Protein AF-A0A946CVE3-F1 (afdb_monomer)

Sequence (91 aa):
MISCQQNSNAGCSSEIRILGDDLIGKTFTSHENHLLSERILRAKQFCFRGEEEKSIDAINAARELAGLKPTNGSFDWENVPIEDLSQQPTN

Mean predicted aligned error: 10.51 Å

Solvent-accessible surface area (backbone atoms only — not comparable to full-atom values): 5546 Å² total; per-residue (Å²): 140,80,85,81,76,67,83,52,58,36,50,45,70,56,51,54,50,51,52,54,61,72,48,60,92,64,86,69,54,74,68,53,48,50,55,40,50,53,26,51,50,51,16,51,54,27,34,76,71,67,39,41,68,63,9,38,51,27,46,30,59,34,25,51,77,71,74,42,79,75,68,88,42,57,61,63,77,89,71,61,73,78,85,76,82,74,79,66,83,78,131

Radius of gyration: 16.71 Å; Cα contacts (8 Å, |Δi|>4): 74; chains: 1; boun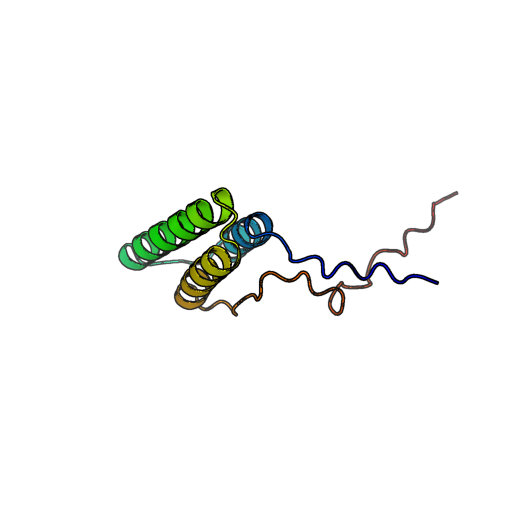ding box: 35×36×41 Å

Nearest PDB structures (foldseek):
  2oo2-assembly1_A-2  TM=8.601E-01  e=8.805E+00  Archaeoglobus fulgidus DSM 4304
  1pvp-assembly1_A-2  TM=3.545E-01  e=1.462E+00  Punavirus P1
  7nsn-assembly1_A  TM=5.394E-01  e=7.870E+00  Neobacillus novalis
  2rfq-assembly1_B  TM=4.259E-01  e=7.035E+00  Rhodococcus jostii RHA1

pLDDT: mean 80.5, std 20.91, range [34.22, 97.94]

Secondary structure (DSSP, 8-state):
--------B--HHHHHHHHHHHHTT----HHHHHHHHHHHHHHHHHHHTT-HHHHHHHHHHHHHHTTPPP--SB--GGG---TT---PPP-

Structure (mmCIF, N/CA/C/O backbone):
data_AF-A0A946CVE3-F1
#
_entry.id   AF-A0A946CVE3-F1
#
loop_
_atom_site.group_PDB
_atom_site.id
_atom_site.type_symbol
_atom_site.label_atom_id
_atom_site.label_alt_id
_atom_site.label_comp_id
_atom_site.label_asym_id
_atom_site.label_entity_id
_atom_site.label_seq_id
_atom_site.pdbx_PDB_ins_code
_atom_site.Cartn_x
_atom_site.Cartn_y
_atom_site.Cartn_z
_atom_site.occupancy
_atom_site.B_iso_or_equiv
_atom_site.auth_seq_id
_atom_site.auth_comp_id
_atom_site.auth_asym_id
_atom_site.auth_atom_id
_atom_site.pdbx_PDB_model_num
ATOM 1 N N . MET A 1 1 ? 11.265 -26.305 -28.592 1.00 41.72 1 MET A N 1
ATOM 2 C CA . MET A 1 1 ? 10.942 -26.163 -27.158 1.00 41.72 1 MET A CA 1
ATOM 3 C C . MET A 1 1 ? 11.712 -24.966 -26.632 1.00 41.72 1 MET A C 1
ATOM 5 O O . MET A 1 1 ? 12.903 -25.091 -26.398 1.00 41.72 1 MET A O 1
ATOM 9 N N . ILE A 1 2 ? 11.081 -23.797 -26.540 1.00 34.22 2 ILE A N 1
ATOM 10 C CA . ILE A 1 2 ? 11.618 -22.668 -25.773 1.00 34.22 2 ILE A CA 1
ATOM 11 C C . ILE A 1 2 ? 10.467 -22.238 -24.878 1.00 34.22 2 ILE A C 1
ATOM 13 O O . ILE A 1 2 ? 9.462 -21.711 -25.345 1.00 34.22 2 ILE A O 1
ATOM 17 N N . SER A 1 3 ? 10.592 -22.624 -23.612 1.00 36.12 3 SER A N 1
ATOM 18 C CA . SER A 1 3 ? 9.695 -22.248 -22.534 1.00 36.12 3 SER A CA 1
ATOM 19 C C . SER A 1 3 ? 9.867 -20.748 -22.316 1.00 36.12 3 SER A C 1
ATOM 21 O O . SER A 1 3 ? 10.846 -20.317 -21.711 1.00 36.12 3 SER A O 1
ATOM 23 N N . CYS A 1 4 ? 8.956 -19.936 -22.850 1.00 40.38 4 CYS A N 1
ATOM 24 C CA . CYS A 1 4 ? 8.826 -18.540 -22.446 1.00 40.38 4 CYS A CA 1
ATOM 25 C C . CYS A 1 4 ? 8.120 -18.504 -21.086 1.00 40.38 4 CYS A C 1
ATOM 27 O O . CYS A 1 4 ? 7.001 -18.015 -20.974 1.00 40.38 4 CYS A O 1
ATOM 29 N N . GLN A 1 5 ? 8.766 -19.042 -20.048 1.00 35.06 5 GLN A N 1
ATOM 30 C CA . GLN A 1 5 ? 8.462 -18.658 -18.674 1.00 35.06 5 GLN A CA 1
ATOM 31 C C . GLN A 1 5 ? 8.921 -17.209 -18.523 1.00 35.06 5 GLN A C 1
ATOM 33 O O . GLN A 1 5 ? 10.021 -16.909 -18.064 1.00 35.06 5 GLN A O 1
ATOM 38 N N . GLN A 1 6 ? 8.082 -16.291 -18.998 1.00 36.25 6 GLN A N 1
ATOM 39 C CA . GLN A 1 6 ? 8.110 -14.925 -18.525 1.00 36.25 6 GLN A CA 1
ATOM 40 C C . GLN A 1 6 ? 7.733 -15.009 -17.050 1.00 36.25 6 GLN A C 1
ATOM 42 O O . GLN A 1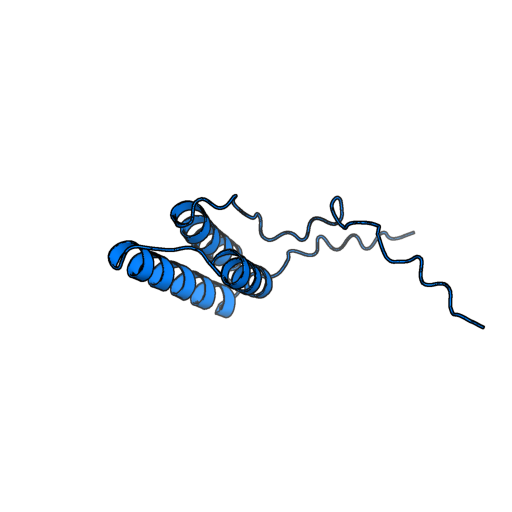 6 ? 6.557 -15.181 -16.725 1.00 36.25 6 GLN A O 1
ATOM 47 N N . ASN A 1 7 ? 8.737 -14.924 -16.172 1.00 39.72 7 ASN A N 1
ATOM 48 C CA . ASN A 1 7 ? 8.552 -14.442 -14.808 1.00 39.72 7 ASN A CA 1
ATOM 49 C C . ASN A 1 7 ? 7.858 -13.086 -14.940 1.00 39.72 7 ASN A C 1
ATOM 51 O O . ASN A 1 7 ? 8.488 -12.051 -15.149 1.00 39.72 7 ASN A O 1
ATOM 55 N N . SER A 1 8 ? 6.534 -13.131 -14.980 1.00 43.38 8 SER A N 1
ATOM 56 C CA . SER A 1 8 ? 5.694 -11.968 -15.159 1.00 43.38 8 SER A CA 1
ATOM 57 C C . SER A 1 8 ? 5.621 -11.351 -13.777 1.00 43.38 8 SER A C 1
ATOM 59 O O . SER A 1 8 ? 4.746 -11.706 -12.989 1.00 43.38 8 S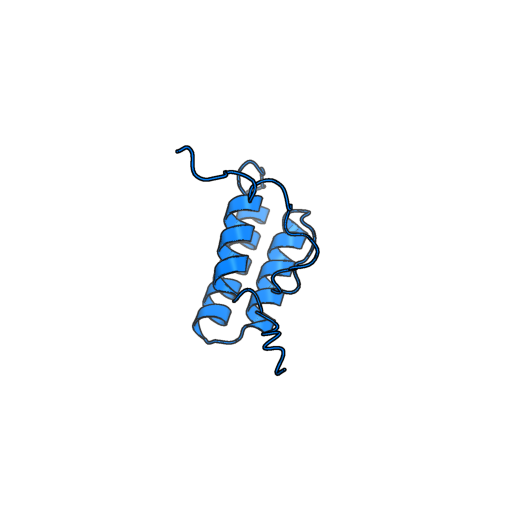ER A O 1
ATOM 61 N N . ASN A 1 9 ? 6.603 -10.508 -13.443 1.00 51.91 9 ASN A N 1
ATOM 62 C CA . ASN A 1 9 ? 6.467 -9.604 -12.309 1.00 51.91 9 ASN A CA 1
ATOM 63 C C . ASN A 1 9 ? 5.103 -8.925 -12.490 1.00 51.91 9 ASN A C 1
ATOM 65 O O . ASN A 1 9 ? 4.851 -8.298 -13.523 1.00 51.91 9 ASN A O 1
ATOM 69 N N . ALA A 1 10 ? 4.185 -9.136 -11.550 1.00 59.25 10 ALA A N 1
ATOM 70 C CA . ALA A 1 10 ? 2.963 -8.364 -11.496 1.00 59.25 10 ALA A CA 1
ATOM 71 C C . ALA A 1 10 ? 3.409 -6.916 -11.286 1.00 59.25 10 ALA A C 1
ATOM 73 O O . ALA A 1 10 ? 3.855 -6.541 -10.205 1.00 59.25 10 ALA A O 1
ATOM 74 N N . GLY A 1 11 ? 3.376 -6.121 -12.358 1.00 81.62 11 GLY A N 1
ATOM 75 C CA . GLY A 1 11 ? 3.901 -4.761 -12.319 1.00 81.62 11 GLY A CA 1
ATOM 76 C C . GLY A 1 11 ? 3.297 -3.991 -11.147 1.00 81.62 11 GLY A C 1
ATOM 77 O O . GLY A 1 11 ? 2.130 -4.188 -10.799 1.00 81.62 11 GLY A O 1
ATOM 78 N N . CYS A 1 12 ? 4.072 -3.083 -10.560 1.00 89.19 12 CYS A N 1
ATOM 79 C CA . CYS A 1 12 ? 3.700 -2.307 -9.371 1.00 89.19 12 CYS A CA 1
ATOM 80 C C . CYS A 1 12 ? 2.281 -1.699 -9.415 1.00 89.19 12 CYS A C 1
ATOM 82 O O . CYS A 1 12 ? 1.632 -1.543 -8.385 1.00 89.19 12 CYS A O 1
ATOM 84 N N . SER A 1 13 ? 1.754 -1.397 -10.607 1.00 89.69 13 SER A N 1
ATOM 85 C CA . SER A 1 13 ? 0.385 -0.900 -10.796 1.00 89.69 13 SER A CA 1
ATOM 86 C C . SER A 1 13 ? -0.694 -1.924 -10.418 1.00 89.69 13 SER A C 1
ATOM 88 O O . SER A 1 13 ? -1.719 -1.544 -9.851 1.00 89.69 13 SER A O 1
ATOM 90 N N . SER A 1 14 ? -0.471 -3.211 -10.701 1.00 91.19 14 SER A N 1
ATOM 91 C CA . SER A 1 14 ? -1.360 -4.302 -10.286 1.00 91.19 14 SER A CA 1
ATOM 92 C C . SER A 1 14 ? -1.386 -4.422 -8.767 1.00 91.19 14 SER A C 1
ATOM 94 O O . SER A 1 14 ? -2.459 -4.428 -8.168 1.00 91.19 14 SER A O 1
ATOM 96 N N . GLU A 1 15 ? -0.215 -4.410 -8.135 1.00 92.81 15 GLU A N 1
ATOM 97 C CA . GLU A 1 15 ? -0.094 -4.527 -6.680 1.00 92.81 15 GLU A CA 1
ATOM 98 C C . GLU A 1 15 ? -0.709 -3.333 -5.938 1.00 92.81 15 GLU A C 1
ATOM 100 O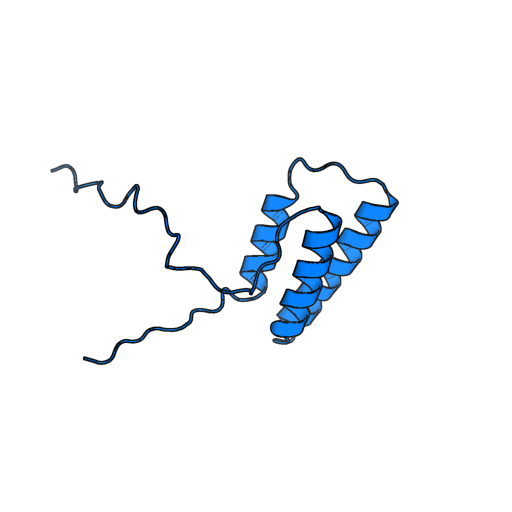 O . GLU A 1 15 ? -1.325 -3.505 -4.889 1.00 92.81 15 GLU A O 1
ATOM 105 N N . ILE A 1 16 ? -0.632 -2.121 -6.502 1.00 93.75 16 ILE A N 1
ATOM 106 C CA . ILE A 1 16 ? -1.338 -0.947 -5.960 1.00 93.75 16 ILE A CA 1
ATOM 107 C C . ILE A 1 16 ? -2.857 -1.142 -6.023 1.00 93.75 16 ILE A C 1
ATOM 109 O O . ILE A 1 16 ? -3.558 -0.748 -5.089 1.00 93.75 16 ILE A O 1
ATOM 113 N N . ARG A 1 17 ? -3.378 -1.733 -7.107 1.00 93.25 17 ARG A N 1
ATOM 114 C CA . ARG A 1 17 ? -4.811 -2.031 -7.233 1.00 93.25 17 ARG A CA 1
ATOM 115 C C . ARG A 1 17 ? -5.242 -3.081 -6.211 1.00 93.25 17 ARG A C 1
ATOM 117 O O . ARG A 1 17 ? -6.202 -2.837 -5.492 1.00 93.25 17 ARG A O 1
ATOM 124 N N . ILE A 1 18 ? -4.502 -4.185 -6.109 1.00 93.25 18 ILE A N 1
ATOM 125 C CA . ILE A 1 18 ? -4.764 -5.266 -5.146 1.00 93.25 18 ILE A CA 1
ATOM 126 C C . ILE A 1 18 ? -4.718 -4.732 -3.713 1.00 93.25 18 ILE A C 1
ATOM 128 O O . ILE A 1 18 ? -5.609 -5.020 -2.924 1.00 93.25 18 ILE A O 1
ATOM 132 N N . LEU A 1 19 ? -3.733 -3.889 -3.381 1.00 94.44 19 LEU A N 1
ATOM 133 C CA . LEU A 1 19 ? -3.695 -3.206 -2.088 1.00 94.44 19 LEU A CA 1
ATOM 134 C C . LEU A 1 19 ? -4.964 -2.375 -1.853 1.00 94.44 19 LEU A C 1
ATOM 136 O O . LEU A 1 19 ? -5.497 -2.390 -0.751 1.00 94.44 19 LEU A O 1
ATOM 140 N N . GLY A 1 20 ? -5.453 -1.656 -2.866 1.00 93.75 20 GLY A N 1
ATOM 141 C CA . GLY A 1 20 ? -6.715 -0.922 -2.778 1.00 93.75 20 GLY A CA 1
ATOM 142 C C . GLY A 1 20 ? -7.894 -1.827 -2.421 1.00 93.75 20 GLY A C 1
ATOM 143 O O . GLY A 1 20 ? -8.643 -1.497 -1.504 1.00 93.75 20 GLY A O 1
ATOM 144 N N . ASP A 1 21 ? -8.005 -2.973 -3.093 1.00 95.00 21 ASP A N 1
ATOM 145 C CA . ASP A 1 21 ? -9.054 -3.969 -2.857 1.00 95.00 21 ASP A CA 1
ATOM 146 C C . ASP A 1 21 ? -8.944 -4.578 -1.440 1.00 95.00 21 ASP A C 1
ATOM 148 O O . ASP A 1 21 ? -9.935 -4.635 -0.713 1.00 95.00 21 ASP A O 1
ATOM 152 N N . ASP A 1 22 ? -7.733 -4.931 -0.992 1.00 93.88 22 ASP A N 1
ATOM 153 C CA . ASP A 1 22 ? -7.466 -5.511 0.338 1.00 93.88 22 ASP A CA 1
ATOM 154 C C . ASP A 1 22 ? -7.753 -4.547 1.507 1.00 93.88 22 ASP A C 1
ATOM 156 O O . ASP A 1 22 ? -7.938 -4.971 2.655 1.00 93.88 22 ASP A O 1
ATOM 160 N N . LEU A 1 23 ? -7.739 -3.237 1.246 1.00 95.19 23 LEU A N 1
ATOM 161 C CA . LEU A 1 23 ? -8.039 -2.205 2.241 1.00 95.19 23 LEU A CA 1
ATOM 162 C C . LEU A 1 23 ? -9.545 -1.947 2.389 1.00 95.19 23 LEU A C 1
ATOM 164 O O . LEU A 1 23 ? -9.956 -1.330 3.377 1.00 95.19 23 LEU A O 1
ATOM 168 N N . ILE A 1 24 ? -10.380 -2.416 1.455 1.00 94.12 24 ILE A N 1
ATOM 169 C CA . ILE A 1 24 ? -11.836 -2.252 1.536 1.00 94.12 24 ILE A CA 1
ATOM 170 C C . ILE A 1 24 ? -12.364 -2.961 2.788 1.00 94.12 24 ILE A C 1
ATOM 172 O O . ILE A 1 24 ? -12.050 -4.113 3.070 1.00 94.12 24 ILE A O 1
ATOM 176 N N . GLY A 1 25 ? -13.191 -2.254 3.560 1.00 90.75 25 GLY A N 1
ATOM 177 C CA . GLY A 1 25 ? -13.805 -2.795 4.775 1.00 90.75 25 GLY A CA 1
ATOM 178 C C . GLY A 1 25 ? -12.882 -2.839 5.997 1.00 90.75 25 GLY A C 1
ATOM 179 O O . GLY A 1 25 ? -13.341 -3.215 7.075 1.00 90.75 25 GLY A O 1
ATOM 180 N N . LYS A 1 26 ? -11.615 -2.417 5.876 1.00 93.75 26 LYS A N 1
ATOM 181 C CA . LYS A 1 26 ? -10.746 -2.187 7.036 1.00 93.75 26 LYS A CA 1
ATOM 182 C C . LYS A 1 26 ? -11.003 -0.808 7.639 1.00 93.75 26 LYS A C 1
ATOM 184 O O . LYS A 1 26 ? -11.160 0.185 6.931 1.00 93.75 26 LYS A O 1
ATOM 189 N N . THR A 1 27 ? -11.006 -0.755 8.966 1.00 95.00 27 THR A N 1
ATOM 190 C CA . THR A 1 27 ? -11.146 0.489 9.729 1.00 95.00 27 THR A CA 1
ATOM 191 C C . THR A 1 27 ? -9.784 0.914 10.250 1.00 95.00 27 THR A C 1
ATOM 193 O O . THR A 1 27 ? -9.093 0.122 10.885 1.00 95.00 27 THR A O 1
ATOM 196 N N . PHE A 1 28 ? -9.434 2.175 10.022 1.00 94.75 28 PHE A N 1
ATOM 197 C CA . PHE A 1 28 ? -8.179 2.776 10.460 1.00 94.75 28 PHE A CA 1
ATOM 198 C C . PHE A 1 28 ? -8.462 4.027 11.285 1.00 94.75 28 PHE A C 1
ATOM 200 O O . PHE A 1 28 ? -9.423 4.760 11.028 1.00 94.75 28 PHE A O 1
ATOM 207 N N . THR A 1 29 ? -7.604 4.307 12.257 1.00 97.19 29 THR A N 1
ATOM 208 C CA . THR A 1 29 ? -7.578 5.609 12.924 1.00 97.19 29 THR A CA 1
ATOM 209 C C . THR A 1 29 ? -7.201 6.714 11.930 1.00 97.19 29 THR A C 1
ATOM 211 O O . THR A 1 29 ? -6.652 6.467 10.855 1.00 97.19 29 THR A O 1
ATOM 214 N N . SER A 1 30 ? -7.459 7.974 12.292 1.00 96.38 30 SER A N 1
ATOM 215 C CA . SER A 1 30 ? -7.054 9.123 11.465 1.00 96.38 30 SER A CA 1
ATOM 216 C C . SER A 1 30 ? -5.543 9.128 11.179 1.00 96.38 30 SER A C 1
ATOM 218 O O . SER A 1 30 ? -5.113 9.378 10.053 1.00 96.38 30 SER A O 1
ATOM 220 N N . HIS A 1 31 ? -4.735 8.771 12.182 1.00 96.69 31 HIS A N 1
ATOM 221 C CA . HIS A 1 31 ? -3.284 8.693 12.039 1.00 96.69 31 HIS A CA 1
ATOM 222 C C . HIS A 1 31 ? -2.854 7.581 11.070 1.00 96.69 31 HIS A C 1
ATOM 224 O O . HIS A 1 31 ? -2.047 7.823 10.174 1.00 96.69 31 HIS A O 1
ATOM 230 N N . GLU A 1 32 ? -3.431 6.385 11.191 1.00 96.75 32 GLU A N 1
ATOM 231 C CA . GLU A 1 32 ? -3.143 5.268 10.283 1.00 96.75 32 GLU A CA 1
ATOM 232 C C . GLU A 1 32 ? -3.583 5.568 8.847 1.00 96.75 32 GLU A C 1
ATOM 234 O O . GLU A 1 32 ? -2.839 5.272 7.916 1.00 96.75 32 GLU A O 1
ATOM 239 N N . ASN A 1 33 ? -4.731 6.225 8.651 1.00 96.75 33 ASN A N 1
ATOM 240 C CA . ASN A 1 33 ? -5.180 6.664 7.326 1.00 96.75 33 ASN A CA 1
ATOM 241 C C . ASN A 1 33 ? -4.195 7.637 6.668 1.00 96.75 33 ASN A C 1
ATOM 243 O O . ASN A 1 33 ? -3.931 7.538 5.466 1.00 96.75 33 ASN A O 1
ATOM 247 N N . HIS A 1 34 ? -3.634 8.567 7.444 1.00 97.25 34 HIS A N 1
ATOM 248 C CA . HIS A 1 34 ? -2.608 9.478 6.947 1.00 97.25 34 HIS A CA 1
ATOM 249 C C . HIS A 1 34 ? -1.355 8.710 6.508 1.00 97.25 34 HIS A C 1
ATOM 251 O O . HIS A 1 34 ? -0.924 8.844 5.363 1.00 97.25 34 HIS A O 1
ATOM 257 N N . LEU A 1 35 ? -0.835 7.828 7.369 1.00 97.69 35 LEU A N 1
ATOM 258 C CA . LEU A 1 35 ? 0.339 7.008 7.059 1.00 97.69 35 LEU A CA 1
ATOM 259 C C . LEU A 1 35 ? 0.112 6.070 5.860 1.00 97.69 35 LEU A C 1
ATOM 261 O O . LEU A 1 35 ? 1.004 5.908 5.026 1.00 97.69 35 LEU A O 1
ATOM 265 N N . LEU A 1 36 ? -1.072 5.459 5.744 1.00 97.06 36 LEU A N 1
ATOM 266 C CA . LEU A 1 36 ? -1.460 4.654 4.580 1.00 97.06 36 LEU A CA 1
ATOM 267 C C . LEU A 1 36 ? -1.434 5.493 3.305 1.00 97.06 36 LEU A C 1
ATOM 269 O O . LEU A 1 36 ? -0.837 5.083 2.312 1.00 97.06 36 LEU A O 1
ATOM 273 N N . SER A 1 37 ? -2.037 6.681 3.344 1.00 96.31 37 SER A N 1
ATOM 274 C CA . SER A 1 37 ? -2.103 7.579 2.189 1.00 96.31 37 SER A CA 1
ATOM 275 C C . SER A 1 37 ? -0.710 7.994 1.713 1.00 96.31 37 SER A C 1
ATOM 277 O O . SER A 1 37 ? -0.437 7.956 0.512 1.00 96.31 37 SER A O 1
ATOM 279 N N . GLU A 1 38 ? 0.198 8.326 2.636 1.00 97.94 38 GLU A N 1
ATOM 280 C CA . GLU A 1 38 ? 1.587 8.660 2.303 1.00 97.94 38 GLU A CA 1
ATOM 281 C C . GLU A 1 38 ? 2.328 7.490 1.645 1.00 97.94 38 GLU A C 1
ATOM 283 O O . GLU A 1 38 ? 3.010 7.672 0.632 1.00 97.94 38 GLU A O 1
ATOM 288 N N . ARG A 1 39 ? 2.181 6.276 2.189 1.00 97.38 39 ARG A N 1
ATOM 289 C CA . ARG A 1 39 ? 2.833 5.070 1.653 1.00 97.38 39 ARG A CA 1
ATOM 290 C C . ARG A 1 39 ? 2.298 4.702 0.271 1.00 97.38 39 ARG A C 1
ATOM 292 O O . ARG A 1 39 ? 3.089 4.466 -0.640 1.00 97.38 39 ARG A O 1
ATOM 299 N N . ILE A 1 40 ? 0.980 4.752 0.079 1.00 97.31 40 ILE A N 1
ATOM 300 C CA . ILE A 1 40 ? 0.335 4.504 -1.220 1.00 97.31 40 ILE A CA 1
ATOM 301 C C . ILE A 1 40 ? 0.763 5.556 -2.251 1.00 97.31 40 ILE A C 1
ATOM 303 O O . ILE A 1 40 ? 1.018 5.222 -3.409 1.00 97.31 40 ILE A O 1
ATOM 307 N N . LEU A 1 41 ? 0.877 6.828 -1.855 1.00 97.81 41 LEU A N 1
ATOM 308 C CA . LEU A 1 41 ? 1.350 7.882 -2.751 1.00 97.81 41 LEU A CA 1
ATOM 309 C C . LEU A 1 41 ? 2.799 7.638 -3.192 1.00 97.81 41 LEU A C 1
ATOM 311 O O . LEU A 1 41 ? 3.092 7.737 -4.384 1.00 97.81 41 LEU A O 1
ATOM 315 N N . ARG A 1 42 ? 3.692 7.271 -2.263 1.00 97.69 42 ARG A N 1
ATOM 316 C CA . ARG A 1 42 ? 5.084 6.913 -2.588 1.00 97.69 42 ARG A CA 1
ATOM 317 C C . ARG A 1 42 ? 5.153 5.711 -3.523 1.00 97.69 42 ARG A C 1
ATOM 319 O O . ARG A 1 42 ? 5.866 5.773 -4.521 1.00 97.69 42 ARG A O 1
ATOM 326 N N . ALA A 1 43 ? 4.365 4.668 -3.261 1.00 96.44 43 ALA A N 1
ATOM 327 C CA . ALA A 1 43 ? 4.276 3.505 -4.140 1.00 96.44 43 ALA A CA 1
ATOM 328 C C . ALA A 1 43 ? 3.901 3.904 -5.575 1.00 96.44 43 ALA A C 1
ATOM 330 O O . ALA A 1 43 ? 4.592 3.515 -6.517 1.00 96.44 43 ALA A O 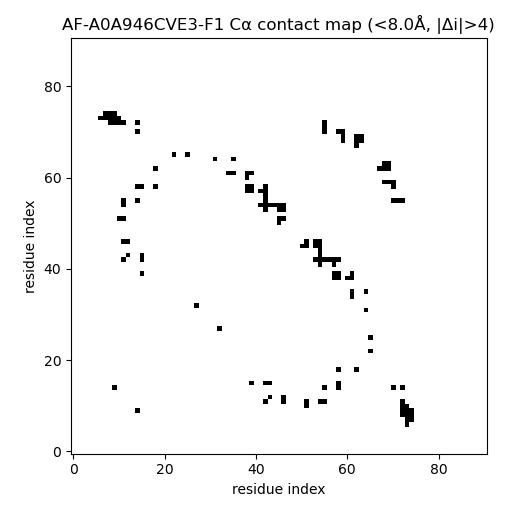1
ATOM 331 N N . LYS A 1 44 ? 2.871 4.748 -5.746 1.00 96.19 44 LYS A N 1
ATOM 332 C CA . LYS A 1 44 ? 2.456 5.282 -7.057 1.00 96.19 44 LYS A CA 1
ATOM 333 C C . LYS A 1 44 ? 3.566 6.084 -7.737 1.00 96.19 44 LYS A C 1
ATOM 335 O O . LYS A 1 44 ? 3.781 5.921 -8.933 1.00 96.19 44 LYS A O 1
ATOM 340 N N . GLN A 1 45 ? 4.279 6.927 -6.990 1.00 97.88 45 GLN A N 1
ATOM 341 C CA . GLN A 1 45 ? 5.383 7.731 -7.523 1.00 97.88 45 GLN A CA 1
ATOM 342 C C . GLN A 1 45 ? 6.550 6.867 -8.009 1.00 97.88 45 GLN A C 1
ATOM 344 O O . GLN A 1 45 ? 7.044 7.096 -9.110 1.00 97.88 45 GLN A O 1
ATOM 349 N N . PHE A 1 46 ? 6.973 5.875 -7.221 1.00 96.12 46 PHE A N 1
ATOM 350 C CA . PHE A 1 46 ? 8.021 4.940 -7.633 1.00 96.12 46 PHE A CA 1
ATOM 351 C C . PHE A 1 46 ? 7.588 4.111 -8.838 1.00 96.12 46 PHE A C 1
ATOM 353 O O . PHE A 1 46 ? 8.335 4.009 -9.807 1.00 96.12 46 PHE A O 1
ATOM 360 N N . CYS A 1 47 ? 6.346 3.622 -8.828 1.00 93.75 47 CYS A N 1
ATOM 361 C CA . CYS A 1 47 ? 5.793 2.858 -9.937 1.00 93.75 47 CYS A CA 1
ATOM 362 C C . CYS A 1 47 ? 5.789 3.665 -11.241 1.00 93.75 47 CYS A C 1
ATOM 364 O O . CYS A 1 47 ? 6.255 3.196 -12.273 1.00 93.75 47 CYS A O 1
ATOM 366 N N . PHE A 1 48 ? 5.348 4.924 -11.179 1.00 93.06 48 PHE A N 1
ATOM 367 C CA . PHE A 1 48 ? 5.345 5.826 -12.330 1.00 93.06 48 PHE A CA 1
ATOM 368 C C . PHE A 1 48 ? 6.752 6.097 -12.891 1.00 93.06 48 PHE A C 1
ATOM 370 O O . PHE A 1 48 ? 6.906 6.315 -14.088 1.00 93.06 48 PHE A O 1
ATOM 377 N N . ARG A 1 49 ? 7.786 6.069 -12.042 1.00 94.38 49 ARG A N 1
ATOM 378 C CA . ARG A 1 49 ? 9.193 6.239 -12.445 1.00 94.38 49 ARG A CA 1
ATOM 379 C C . ARG A 1 49 ? 9.849 4.947 -12.947 1.00 94.38 49 ARG A C 1
ATOM 381 O O . ARG A 1 49 ? 11.013 4.992 -13.332 1.00 94.38 49 ARG A O 1
ATOM 388 N N . GLY A 1 50 ? 9.141 3.816 -12.926 1.00 89.19 50 GLY A N 1
ATOM 389 C CA . GLY A 1 50 ? 9.710 2.498 -13.224 1.00 89.19 50 GLY A CA 1
ATOM 390 C C . GLY A 1 50 ? 10.615 1.949 -12.113 1.00 89.19 50 GLY A C 1
ATOM 391 O O . GLY A 1 50 ? 11.334 0.980 -12.329 1.00 89.19 50 GLY A O 1
ATOM 392 N N . GLU A 1 51 ? 10.593 2.549 -10.920 1.00 92.88 51 GLU A N 1
ATOM 393 C CA . GLU A 1 51 ? 11.340 2.087 -9.745 1.00 92.88 51 GLU A CA 1
ATOM 394 C C . GLU A 1 51 ? 10.538 0.982 -9.029 1.00 92.88 51 GLU A C 1
ATOM 396 O O . GLU A 1 51 ? 10.040 1.181 -7.919 1.00 92.88 51 GLU A O 1
ATOM 401 N N . GLU A 1 52 ? 10.351 -0.169 -9.687 1.00 90.81 52 GLU A N 1
ATOM 402 C CA . GLU A 1 52 ? 9.421 -1.217 -9.231 1.00 90.81 52 GLU A CA 1
ATOM 403 C C . GLU A 1 52 ? 9.739 -1.747 -7.831 1.00 90.81 52 GLU A C 1
ATOM 405 O O . GLU A 1 52 ? 8.845 -1.778 -6.994 1.00 90.81 52 GLU A O 1
ATOM 410 N N . GLU A 1 53 ? 10.997 -2.083 -7.540 1.00 91.19 53 GLU A N 1
ATOM 411 C CA . GLU A 1 53 ? 11.417 -2.602 -6.228 1.00 91.19 53 GLU A CA 1
ATOM 412 C C . GLU A 1 53 ? 11.012 -1.655 -5.087 1.00 91.19 53 GLU A C 1
ATOM 414 O O . GLU A 1 53 ? 10.322 -2.047 -4.150 1.0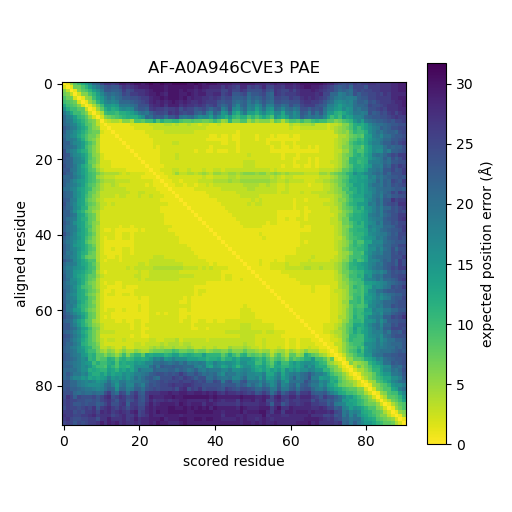0 91.19 53 GLU A O 1
ATOM 419 N N . LYS A 1 54 ? 11.311 -0.359 -5.230 1.00 94.38 54 LYS A N 1
ATOM 420 C CA . LYS A 1 54 ? 10.927 0.657 -4.237 1.00 94.38 54 LYS A CA 1
ATOM 421 C C . LYS A 1 54 ? 9.418 0.857 -4.148 1.00 94.38 54 LYS A C 1
ATOM 423 O O . LYS A 1 54 ? 8.901 1.244 -3.099 1.00 94.38 54 LYS A O 1
ATOM 428 N N . SER A 1 55 ? 8.703 0.645 -5.251 1.00 95.19 55 SER A N 1
ATOM 429 C CA . SER A 1 55 ? 7.244 0.658 -5.240 1.00 95.19 55 SER A CA 1
ATOM 430 C C . SER A 1 55 ? 6.700 -0.505 -4.411 1.00 95.19 55 SER A C 1
ATOM 432 O O . SER A 1 55 ? 5.864 -0.274 -3.537 1.00 95.19 55 SER A O 1
ATOM 434 N N . ILE A 1 56 ? 7.226 -1.717 -4.620 1.00 94.19 56 ILE A N 1
ATOM 435 C CA . ILE A 1 56 ? 6.877 -2.919 -3.853 1.00 94.19 56 ILE A CA 1
ATOM 436 C C . ILE A 1 56 ? 7.215 -2.747 -2.368 1.00 94.19 56 ILE A C 1
ATOM 438 O O . ILE A 1 56 ? 6.379 -3.060 -1.523 1.00 94.19 56 ILE A O 1
ATOM 442 N N . ASP A 1 57 ? 8.355 -2.147 -2.026 1.00 95.38 57 ASP A N 1
ATOM 443 C CA . ASP A 1 57 ? 8.699 -1.838 -0.631 1.00 95.38 57 ASP A CA 1
ATOM 444 C C . ASP A 1 57 ? 7.681 -0.894 0.022 1.00 95.38 57 ASP A C 1
ATOM 446 O O . ASP A 1 57 ? 7.218 -1.124 1.143 1.00 95.38 57 ASP A O 1
ATOM 450 N N . ALA A 1 58 ? 7.276 0.163 -0.689 1.00 97.12 58 ALA A N 1
ATOM 451 C CA . ALA A 1 58 ? 6.267 1.097 -0.198 1.00 97.12 58 ALA A CA 1
ATOM 452 C C . ALA A 1 58 ? 4.880 0.437 -0.058 1.00 97.12 58 ALA A C 1
ATOM 454 O O . ALA A 1 58 ? 4.150 0.742 0.891 1.00 97.12 58 ALA A O 1
ATOM 455 N N . ILE A 1 59 ? 4.530 -0.486 -0.960 1.00 96.25 59 ILE A N 1
ATOM 456 C CA . ILE A 1 59 ? 3.315 -1.310 -0.875 1.00 96.25 59 ILE A CA 1
ATOM 457 C C . ILE A 1 59 ? 3.382 -2.212 0.354 1.00 96.25 59 ILE A C 1
ATOM 459 O O . ILE A 1 59 ? 2.434 -2.237 1.134 1.00 96.25 59 ILE A O 1
ATOM 463 N N . ASN A 1 60 ? 4.501 -2.893 0.586 1.00 96.25 60 ASN A N 1
ATOM 464 C CA . ASN A 1 60 ? 4.675 -3.774 1.738 1.00 96.25 60 ASN A CA 1
ATOM 465 C C . ASN A 1 60 ? 4.621 -3.020 3.065 1.00 96.25 60 ASN A C 1
ATOM 467 O O . ASN A 1 60 ? 3.973 -3.493 3.995 1.00 96.25 60 ASN A O 1
ATOM 471 N N . ALA A 1 61 ? 5.168 -1.806 3.133 1.00 97.19 61 ALA A N 1
ATOM 472 C CA . ALA A 1 61 ? 5.012 -0.945 4.303 1.00 97.19 61 ALA A CA 1
ATOM 473 C C . ALA A 1 61 ? 3.541 -0.550 4.559 1.00 97.19 61 ALA A C 1
ATOM 475 O O . ALA A 1 61 ? 3.129 -0.369 5.707 1.00 97.19 61 ALA A O 1
ATOM 476 N N . ALA A 1 62 ? 2.731 -0.383 3.505 1.00 97.50 62 ALA A N 1
ATOM 477 C CA . ALA A 1 62 ? 1.294 -0.137 3.646 1.00 97.50 62 ALA A CA 1
ATOM 478 C C . ALA A 1 62 ? 0.541 -1.408 4.073 1.00 97.50 62 ALA A C 1
ATOM 480 O O . ALA A 1 62 ? -0.327 -1.339 4.944 1.00 97.50 62 ALA A O 1
ATOM 481 N N . ARG A 1 63 ? 0.908 -2.566 3.507 1.00 96.50 63 ARG A N 1
ATOM 482 C CA . ARG A 1 63 ? 0.357 -3.881 3.868 1.00 96.50 63 ARG A CA 1
ATOM 483 C C . ARG A 1 63 ? 0.632 -4.210 5.332 1.00 96.50 63 ARG A C 1
ATOM 485 O O . ARG A 1 63 ? -0.300 -4.580 6.036 1.00 96.50 63 ARG A O 1
ATOM 492 N N . GLU A 1 64 ? 1.851 -3.979 5.812 1.00 96.69 64 GLU A N 1
ATOM 493 C CA . GLU A 1 64 ? 2.228 -4.168 7.216 1.00 96.69 64 GLU A CA 1
ATOM 494 C C . GLU A 1 64 ? 1.356 -3.327 8.156 1.00 96.69 64 GLU A C 1
ATOM 496 O O . GLU A 1 64 ? 0.777 -3.871 9.096 1.00 96.69 64 GLU A O 1
ATOM 501 N N . LEU A 1 65 ? 1.172 -2.032 7.861 1.00 95.38 65 LEU A N 1
ATOM 502 C CA . LEU A 1 65 ? 0.297 -1.170 8.666 1.00 95.38 65 LEU A CA 1
ATOM 503 C C . LEU A 1 65 ? -1.149 -1.683 8.695 1.00 95.38 65 LEU A C 1
ATOM 505 O O . LEU A 1 65 ? -1.834 -1.552 9.703 1.00 95.38 65 LEU A O 1
ATOM 509 N N . ALA A 1 66 ? -1.612 -2.281 7.598 1.00 94.75 66 ALA A N 1
ATOM 510 C CA . ALA A 1 66 ? -2.943 -2.860 7.495 1.00 94.75 66 ALA A CA 1
ATOM 511 C C . ALA A 1 66 ? -3.051 -4.299 8.038 1.00 94.75 66 ALA A C 1
ATOM 513 O O . ALA A 1 66 ? -4.135 -4.888 7.967 1.00 94.75 66 ALA A O 1
ATOM 514 N N . GLY A 1 67 ? -1.966 -4.886 8.558 1.00 94.56 67 GLY A N 1
ATOM 515 C CA . GLY A 1 67 ? -1.923 -6.282 9.007 1.00 94.56 67 GLY A CA 1
ATOM 516 C C . GLY A 1 67 ? -2.100 -7.297 7.870 1.00 94.56 67 GLY A C 1
ATOM 517 O O . GLY A 1 67 ? -2.657 -8.374 8.077 1.00 94.56 67 GLY A O 1
ATOM 518 N N . LEU A 1 68 ? -1.700 -6.932 6.653 1.00 93.62 68 LEU A N 1
ATOM 519 C CA . LEU A 1 68 ? -1.735 -7.767 5.455 1.00 93.62 68 LEU A CA 1
ATOM 520 C C . LEU A 1 68 ? -0.367 -8.422 5.226 1.00 93.62 68 LEU A C 1
ATOM 522 O O . LEU A 1 68 ? 0.675 -7.853 5.546 1.00 93.62 68 LEU A O 1
ATOM 526 N N . LYS A 1 69 ? -0.364 -9.620 4.631 1.00 91.62 69 LYS A N 1
ATOM 527 C CA . LYS A 1 69 ? 0.879 -10.308 4.244 1.00 91.62 69 LYS A CA 1
ATOM 528 C C . LYS A 1 69 ? 1.629 -9.507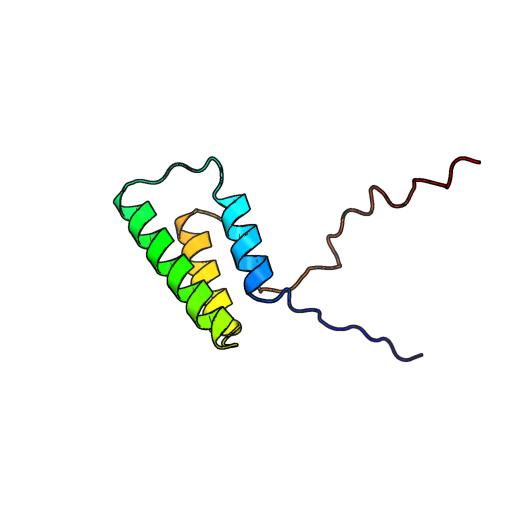 3.175 1.00 91.62 69 LYS A C 1
ATOM 530 O O . LYS A 1 69 ? 0.954 -8.949 2.312 1.00 91.62 69 LYS A O 1
ATOM 535 N N . PRO A 1 70 ? 2.972 -9.480 3.178 1.00 91.38 70 PRO A N 1
ATOM 536 C CA . PRO A 1 70 ? 3.737 -8.821 2.125 1.00 91.38 70 PRO A CA 1
ATOM 537 C C . PRO A 1 70 ? 3.536 -9.508 0.765 1.00 91.38 70 PRO A C 1
ATOM 539 O O . PRO A 1 70 ? 3.204 -10.691 0.698 1.00 91.38 70 PRO A O 1
ATOM 542 N N . THR A 1 71 ? 3.759 -8.752 -0.305 1.00 87.56 71 THR A N 1
ATOM 543 C CA . THR A 1 71 ? 3.816 -9.207 -1.696 1.00 87.56 71 THR A CA 1
ATOM 544 C C . THR A 1 71 ? 5.245 -9.072 -2.217 1.00 87.56 71 THR A C 1
ATOM 546 O O . THR A 1 71 ? 5.984 -8.172 -1.817 1.00 87.56 71 THR A O 1
ATOM 549 N N . ASN A 1 72 ? 5.653 -9.965 -3.109 1.00 81.25 72 ASN A N 1
ATOM 550 C CA . ASN A 1 72 ? 6.907 -9.842 -3.854 1.00 81.25 72 ASN A CA 1
ATOM 551 C C . ASN A 1 72 ? 6.709 -9.135 -5.206 1.00 81.25 72 ASN A C 1
ATOM 553 O O . ASN A 1 72 ? 7.675 -8.981 -5.946 1.00 81.25 72 ASN A O 1
ATOM 557 N N . GLY A 1 73 ? 5.478 -8.719 -5.534 1.00 67.50 73 GLY A N 1
ATOM 558 C CA . GLY A 1 73 ? 5.157 -8.169 -6.847 1.00 67.50 73 GLY A CA 1
ATOM 559 C C . GLY A 1 73 ? 5.255 -9.194 -7.972 1.00 67.50 73 GLY A C 1
ATOM 560 O O . GLY A 1 73 ? 5.402 -8.817 -9.128 1.00 67.50 73 GLY A O 1
ATOM 561 N N . SER A 1 74 ? 5.189 -10.488 -7.665 1.00 64.31 74 SER A N 1
ATOM 562 C CA . SER A 1 74 ? 5.144 -11.555 -8.660 1.00 64.31 74 SER A CA 1
ATOM 563 C C . SER A 1 74 ? 3.747 -12.150 -8.702 1.00 64.31 74 SER A C 1
ATOM 565 O O . SER A 1 74 ? 3.164 -12.462 -7.664 1.00 64.31 74 SER A O 1
ATOM 567 N N . PHE A 1 75 ? 3.214 -12.345 -9.909 1.00 56.50 75 PHE A N 1
ATOM 568 C CA . PHE A 1 75 ? 2.006 -13.144 -10.065 1.00 56.50 75 PHE A CA 1
ATOM 569 C C . PHE A 1 75 ? 2.375 -1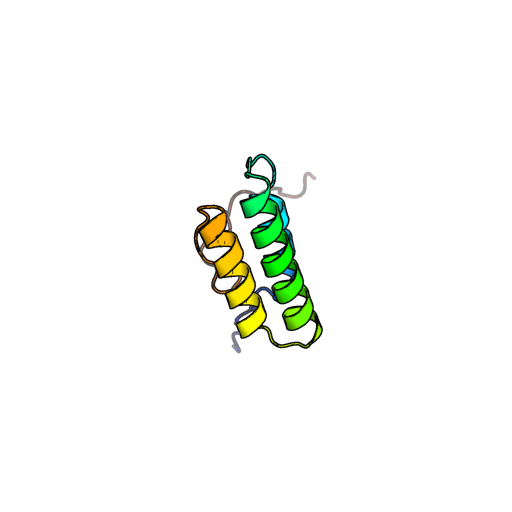4.617 -9.867 1.00 56.50 75 PHE A C 1
ATOM 571 O O . PHE A 1 75 ? 3.123 -15.190 -10.664 1.00 56.50 75 PHE A O 1
ATOM 578 N N . ASP A 1 76 ? 1.888 -15.210 -8.781 1.00 56.94 76 ASP A N 1
ATOM 579 C CA . ASP A 1 76 ? 2.150 -16.605 -8.451 1.00 56.94 76 ASP A CA 1
ATOM 580 C C . ASP A 1 76 ? 1.254 -17.534 -9.281 1.00 56.94 76 ASP A C 1
ATOM 582 O O . ASP A 1 76 ? 0.115 -17.841 -8.920 1.00 56.94 76 ASP A O 1
ATOM 586 N N . TRP A 1 77 ? 1.783 -17.981 -10.422 1.00 58.78 77 TRP A N 1
ATOM 587 C CA . TRP A 1 77 ? 1.123 -18.956 -11.290 1.00 58.78 77 TRP A CA 1
ATOM 588 C C . TRP A 1 77 ? 0.879 -20.310 -10.607 1.00 58.78 77 TRP A C 1
ATOM 590 O O . TRP A 1 77 ? 0.079 -21.092 -11.119 1.00 58.78 77 TRP A O 1
ATOM 600 N N . GLU A 1 78 ? 1.522 -20.603 -9.470 1.00 56.16 78 GLU A N 1
ATOM 601 C CA . GLU A 1 78 ? 1.328 -21.867 -8.750 1.00 56.16 78 GLU A CA 1
ATOM 602 C C . GLU A 1 78 ? 0.023 -21.898 -7.940 1.00 56.16 78 GLU A C 1
ATOM 604 O O . GLU A 1 78 ? -0.460 -22.980 -7.614 1.00 56.16 78 GLU A O 1
ATOM 609 N N . ASN A 1 79 ? -0.586 -20.739 -7.664 1.00 54.06 79 ASN A N 1
ATOM 610 C CA . ASN A 1 79 ? -1.795 -20.620 -6.840 1.00 54.06 79 ASN A CA 1
ATOM 611 C C . ASN A 1 79 ? -3.030 -20.117 -7.605 1.00 54.06 79 ASN A C 1
ATOM 613 O O . ASN A 1 79 ? -4.012 -19.704 -6.984 1.00 54.06 79 ASN A O 1
ATOM 617 N N . VAL A 1 80 ? -3.025 -20.163 -8.942 1.00 52.69 80 VAL A N 1
ATOM 618 C CA . VAL A 1 80 ? -4.243 -19.905 -9.726 1.00 52.69 80 VAL A CA 1
ATOM 619 C C . VAL A 1 80 ? -5.254 -21.024 -9.430 1.00 52.69 80 VAL A C 1
ATOM 621 O O . VAL A 1 80 ? -4.954 -22.187 -9.716 1.00 52.69 80 VAL A O 1
ATOM 624 N N . PRO A 1 81 ? -6.450 -20.728 -8.883 1.00 49.81 81 PRO A N 1
ATOM 625 C CA . PRO A 1 81 ? -7.486 -21.738 -8.714 1.00 49.81 81 PRO A CA 1
ATOM 626 C C . PRO A 1 81 ? -7.852 -22.301 -10.091 1.00 49.81 81 PRO A C 1
ATOM 628 O O . PRO A 1 81 ? -8.288 -21.564 -10.971 1.00 49.81 81 PRO A O 1
ATOM 631 N N . ILE A 1 82 ? -7.671 -23.608 -10.294 1.00 58.00 82 ILE A N 1
ATOM 632 C CA . ILE A 1 82 ? -8.027 -24.301 -11.552 1.00 58.00 82 ILE A CA 1
ATOM 633 C C . ILE A 1 82 ? -9.562 -24.409 -11.719 1.00 58.00 82 ILE A C 1
ATOM 635 O O . ILE A 1 82 ? -10.074 -24.871 -12.740 1.00 58.00 82 ILE A O 1
ATOM 639 N N . GLU A 1 83 ? -10.332 -23.943 -10.740 1.00 54.91 83 GLU A N 1
ATOM 640 C CA . GLU A 1 83 ? -11.785 -23.842 -10.819 1.00 54.91 83 GLU A CA 1
ATOM 641 C C . GLU A 1 83 ? -12.185 -22.637 -11.684 1.00 54.91 83 GLU A C 1
ATOM 643 O O . GLU A 1 83 ? -12.407 -21.551 -11.165 1.00 54.91 83 GLU A O 1
ATOM 648 N N . ASP A 1 84 ? -12.191 -22.830 -13.009 1.00 54.47 84 ASP A N 1
ATOM 649 C CA . ASP A 1 84 ? -13.309 -22.515 -13.931 1.00 54.47 84 ASP A CA 1
ATOM 650 C C . ASP A 1 84 ? -12.866 -22.471 -15.417 1.00 54.47 84 ASP A C 1
ATOM 652 O O . ASP A 1 84 ? -13.242 -21.594 -16.190 1.00 54.47 84 ASP A O 1
ATOM 656 N N . LEU A 1 85 ? -12.045 -23.434 -15.862 1.00 50.66 85 LEU A N 1
ATOM 657 C CA . LEU A 1 85 ? -11.812 -23.677 -17.302 1.00 50.66 85 LEU A CA 1
ATOM 658 C C . LEU A 1 85 ? -12.705 -24.799 -17.862 1.00 50.66 85 LEU A C 1
ATOM 660 O O . LEU A 1 85 ? -12.466 -25.304 -18.957 1.00 50.66 85 LEU A O 1
ATOM 664 N N . SER A 1 86 ? -13.737 -25.207 -17.115 1.00 51.47 86 SER A N 1
ATOM 665 C CA . SER A 1 86 ? -14.613 -26.330 -17.482 1.00 51.47 86 SER A CA 1
ATOM 666 C C . SER A 1 86 ? -15.930 -25.929 -18.148 1.00 51.47 86 SER A C 1
ATOM 668 O O . SER A 1 86 ? -16.749 -26.805 -18.426 1.00 51.47 86 SER A O 1
ATOM 670 N N . GLN A 1 87 ? -16.125 -24.649 -18.482 1.00 57.72 87 GLN A N 1
ATOM 671 C CA . GLN A 1 87 ? -17.203 -24.233 -19.382 1.00 57.72 87 GLN A CA 1
ATOM 672 C C . GLN A 1 87 ? -16.894 -24.769 -20.793 1.00 57.72 87 GLN A C 1
ATOM 674 O O . GLN A 1 87 ? -16.363 -24.070 -21.657 1.00 57.72 87 GLN A O 1
ATOM 679 N N . GLN A 1 88 ? -17.183 -26.056 -21.013 1.00 55.59 88 GLN A N 1
ATOM 680 C CA . GLN A 1 88 ? -17.314 -26.628 -22.345 1.00 55.59 88 GLN A CA 1
ATOM 681 C C . GLN A 1 88 ? -18.279 -25.736 -23.133 1.00 55.59 88 GLN A C 1
ATOM 683 O O . GLN A 1 88 ? -19.311 -25.345 -22.578 1.00 55.59 88 GLN A O 1
ATOM 688 N N . PRO A 1 89 ? -17.979 -25.408 -24.402 1.00 57.41 89 PRO A N 1
ATOM 689 C CA . PRO A 1 89 ? -18.948 -24.721 -25.237 1.00 57.41 89 PRO A CA 1
ATOM 690 C C . PRO A 1 89 ? -20.228 -25.559 -25.239 1.00 57.41 89 PRO A C 1
ATOM 692 O O . PRO A 1 89 ? -20.221 -26.733 -25.612 1.00 57.41 89 PRO A O 1
ATOM 695 N N . THR A 1 90 ? -21.313 -24.978 -24.738 1.00 55.03 90 THR A N 1
ATOM 696 C CA . THR A 1 90 ? -22.641 -25.553 -24.905 1.00 55.03 90 THR A CA 1
ATOM 697 C C . THR A 1 90 ? -22.965 -25.486 -26.398 1.00 55.03 90 THR A C 1
ATOM 699 O O . THR A 1 90 ? -22.790 -24.435 -27.012 1.00 55.03 90 THR A O 1
ATOM 702 N N . ASN A 1 91 ? -23.300 -26.654 -26.964 1.00 51.22 91 ASN A N 1
ATOM 703 C CA . ASN A 1 91 ?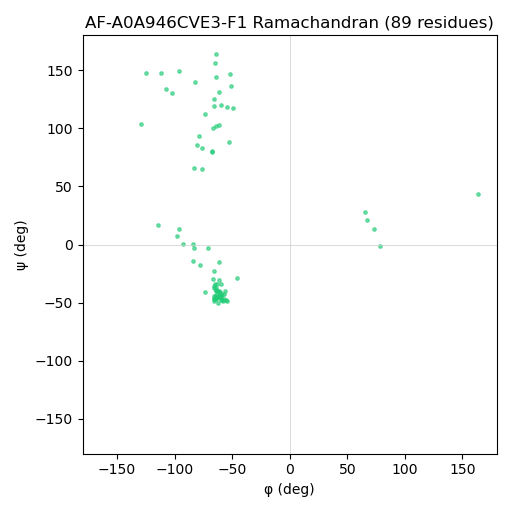 -23.597 -26.898 -28.385 1.00 51.22 91 ASN A CA 1
ATOM 704 C C . ASN A 1 91 ? -24.498 -25.843 -29.034 1.00 51.22 91 ASN A C 1
ATOM 706 O O . ASN A 1 91 ? -25.496 -25.454 -28.385 1.00 51.22 91 ASN A O 1
#

Foldseek 3Di:
DDPPPPQPQLQLVNLLVVLVVVCPPDDDDPVLVVLLVVLSVQLVVCSVVVVRQSSQVSSQVSCVSRVHDRDPSTDPPVPDPPPDPPCDPDD